Protein AF-A0A923LS95-F1 (afdb_monomer_lite)

Secondary structure (DSSP, 8-state):
-HHHHHHHHTT---HHHHHHHHHHHHHHHHHHHHHHHHHHHHHHTTTS-HHHHHHHHHHHHHHHHHHHHHHHHHHHHHHHHTT-

Organism: NCBI:txid2763064

pLDDT: mean 72.52, std 9.31, range [38.22, 85.0]

Sequence (84 aa):
MRELWKFVNKRIEADTTKQKIFLILNTVIWSTATFLAGILIGLFFKLLGRNVLLGALLTACYAGVFVGFMGGCIFLMRNTTVHR

Structure (mmCIF, N/CA/C/O backbone):
data_AF-A0A923LS95-F1
#
_entry.id   AF-A0A923LS95-F1
#
loop_
_atom_site.group_PDB
_atom_site.id
_atom_site.type_symbol
_atom_site.label_atom_id
_atom_site.label_alt_id
_atom_site.label_comp_id
_atom_site.label_asym_id
_atom_site.label_entity_id
_atom_site.label_seq_id
_atom_site.pdbx_PDB_ins_code
_atom_site.Cartn_x
_atom_site.Cartn_y
_atom_site.Cartn_z
_atom_site.occupancy
_atom_site.B_iso_or_equiv
_atom_site.auth_seq_id
_atom_site.auth_comp_id
_atom_site.auth_asym_id
_atom_site.auth_atom_id
_ato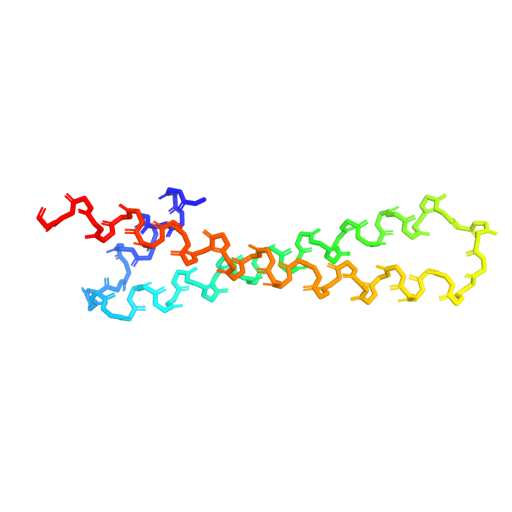m_site.pdbx_PDB_model_num
ATOM 1 N N . MET A 1 1 ? -7.664 -9.306 4.964 1.00 62.97 1 MET A N 1
ATOM 2 C CA . MET A 1 1 ? -8.862 -8.507 5.319 1.00 62.97 1 MET A CA 1
ATOM 3 C C . MET A 1 1 ? -9.548 -9.007 6.599 1.00 62.97 1 MET A C 1
ATOM 5 O O . MET A 1 1 ? -9.449 -8.316 7.600 1.00 62.97 1 MET A O 1
ATOM 9 N N . ARG A 1 2 ? -10.171 -10.204 6.637 1.00 65.81 2 ARG A N 1
ATOM 10 C CA . ARG A 1 2 ? -10.864 -10.724 7.849 1.00 65.81 2 ARG A CA 1
ATOM 11 C C . ARG A 1 2 ? -9.963 -10.892 9.082 1.00 65.81 2 ARG A C 1
ATOM 13 O O . ARG A 1 2 ? -10.353 -10.492 10.171 1.00 65.81 2 ARG A O 1
ATOM 20 N N . GLU A 1 3 ? -8.760 -11.432 8.906 1.00 71.25 3 GLU A N 1
ATOM 21 C CA . GLU A 1 3 ? -7.809 -11.620 10.015 1.00 71.25 3 GLU A CA 1
ATOM 22 C C . GLU A 1 3 ? -7.231 -10.288 10.529 1.00 71.25 3 GLU A C 1
ATOM 24 O O . GLU A 1 3 ? -7.114 -10.092 11.733 1.00 71.25 3 GLU A O 1
ATOM 29 N N . LEU A 1 4 ? -6.996 -9.315 9.638 1.00 68.75 4 LEU A N 1
ATOM 30 C CA . LEU A 1 4 ? -6.644 -7.935 10.013 1.00 68.75 4 LEU A CA 1
ATOM 31 C C . LEU A 1 4 ? -7.750 -7.269 10.837 1.00 68.75 4 LEU A C 1
ATOM 33 O O . LEU A 1 4 ? -7.467 -6.621 11.839 1.00 68.75 4 LEU A O 1
ATOM 37 N N . TRP A 1 5 ? -9.012 -7.465 10.446 1.00 67.00 5 TRP A N 1
ATOM 38 C CA . TRP A 1 5 ? -10.152 -6.939 11.191 1.00 67.00 5 TRP A CA 1
ATOM 39 C C . TRP A 1 5 ? -10.255 -7.560 12.587 1.00 67.00 5 TRP A C 1
ATOM 41 O O . TRP A 1 5 ? -10.414 -6.829 13.559 1.00 67.00 5 TRP A O 1
ATOM 51 N N . LYS A 1 6 ? -10.083 -8.884 12.720 1.00 71.88 6 LYS A N 1
ATOM 52 C CA . LYS A 1 6 ? -10.020 -9.549 14.035 1.00 71.88 6 LYS A CA 1
ATOM 53 C C . LYS A 1 6 ? -8.871 -9.018 14.890 1.00 71.88 6 LYS A C 1
ATOM 55 O O . LYS A 1 6 ? -9.064 -8.798 16.081 1.00 71.88 6 LYS A O 1
ATOM 60 N N . PHE A 1 7 ? -7.699 -8.795 14.296 1.00 72.25 7 PHE A N 1
ATOM 61 C CA . PHE A 1 7 ? -6.531 -8.285 15.010 1.00 72.25 7 PHE A CA 1
ATOM 62 C C . PHE A 1 7 ? -6.764 -6.870 15.555 1.00 72.25 7 PHE A C 1
ATOM 64 O O . PHE A 1 7 ? -6.500 -6.610 16.727 1.00 72.25 7 PHE A O 1
ATOM 71 N N . VAL A 1 8 ? -7.328 -5.977 14.734 1.00 71.06 8 VAL A N 1
ATOM 72 C CA . VAL A 1 8 ? -7.671 -4.606 15.144 1.00 71.06 8 VAL A CA 1
ATOM 73 C C . VAL A 1 8 ? -8.809 -4.605 16.169 1.00 71.06 8 VAL A C 1
ATOM 75 O O . VAL A 1 8 ? -8.704 -3.928 17.189 1.00 71.06 8 VAL A O 1
ATOM 78 N N . ASN A 1 9 ? -9.849 -5.419 15.964 1.00 70.50 9 ASN A N 1
ATOM 79 C CA . ASN A 1 9 ? -10.987 -5.524 16.882 1.00 70.50 9 ASN A CA 1
ATOM 80 C C . ASN A 1 9 ? -10.599 -6.094 18.258 1.00 70.50 9 ASN A C 1
ATOM 82 O O . ASN A 1 9 ? -11.250 -5.793 19.248 1.00 70.50 9 ASN A O 1
ATOM 86 N N . LYS A 1 10 ? -9.528 -6.895 18.336 1.00 75.25 10 LYS A N 1
ATOM 87 C CA . LYS A 1 10 ? -9.003 -7.443 19.599 1.00 75.25 10 LYS A CA 1
ATOM 88 C C . LYS A 1 10 ? -8.092 -6.461 20.354 1.00 75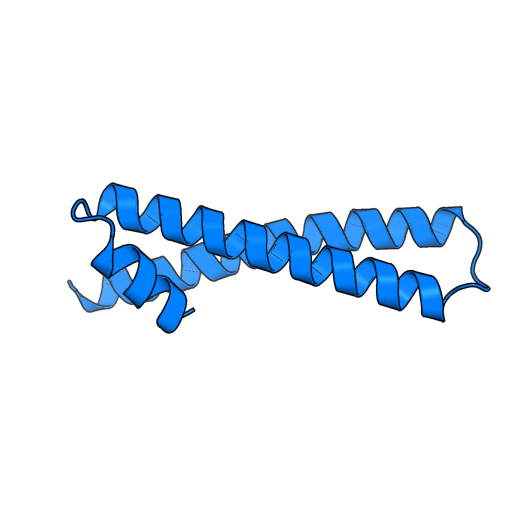.25 10 LYS A C 1
ATOM 90 O O . LYS A 1 10 ? -7.753 -6.718 21.504 1.00 75.25 10 LYS A O 1
ATOM 95 N N . ARG A 1 11 ? -7.636 -5.382 19.707 1.00 72.06 11 ARG A N 1
ATOM 96 C CA . ARG A 1 11 ? -6.630 -4.441 20.243 1.00 72.06 11 ARG A CA 1
ATOM 97 C C . ARG A 1 11 ? -7.168 -3.042 20.530 1.00 72.06 11 ARG A C 1
ATOM 99 O O . ARG A 1 11 ? -6.548 -2.315 21.293 1.00 72.06 11 ARG A O 1
ATOM 106 N N . ILE A 1 12 ? -8.270 -2.656 19.901 1.00 69.31 12 ILE A N 1
ATOM 107 C CA . ILE A 1 12 ? -8.868 -1.326 20.012 1.00 69.31 12 ILE A CA 1
ATOM 108 C C . ILE A 1 12 ? -10.327 -1.540 20.397 1.00 69.31 12 ILE A C 1
ATOM 110 O O . ILE A 1 12 ? -10.982 -2.326 19.732 1.00 69.31 12 ILE A O 1
ATOM 114 N N . GLU A 1 13 ? -10.846 -0.865 21.421 1.00 63.72 13 GLU A N 1
ATOM 115 C CA . GLU A 1 13 ? -12.266 -0.957 21.815 1.00 63.72 13 GLU A CA 1
ATOM 116 C C . GLU A 1 13 ? -13.150 0.046 21.063 1.00 63.72 13 GLU A C 1
ATOM 118 O O . GLU A 1 13 ? -14.249 -0.300 20.638 1.00 63.72 13 GLU A O 1
ATOM 123 N N . ALA A 1 14 ? -12.644 1.259 20.817 1.00 70.50 14 ALA A N 1
ATOM 124 C CA . ALA A 1 14 ? -13.389 2.328 20.157 1.00 70.50 14 ALA A CA 1
ATOM 125 C C . ALA A 1 14 ? -13.588 2.061 18.654 1.00 70.50 14 ALA A C 1
ATOM 127 O O . ALA A 1 14 ? -12.621 2.057 17.883 1.00 70.50 14 ALA A O 1
ATOM 128 N N . ASP A 1 15 ? -14.841 1.902 18.218 1.00 67.69 15 ASP A N 1
ATOM 129 C CA . ASP A 1 15 ? -15.180 1.543 16.834 1.00 67.69 15 ASP A CA 1
ATOM 130 C C . ASP A 1 15 ? -14.669 2.552 15.803 1.00 67.69 15 ASP A C 1
ATOM 132 O O . ASP A 1 15 ? -14.061 2.164 14.806 1.00 67.69 15 ASP A O 1
ATOM 136 N N . THR A 1 16 ? -14.779 3.852 16.069 1.00 68.00 16 THR A N 1
ATOM 137 C CA . THR A 1 16 ? -14.270 4.904 15.172 1.00 68.00 16 THR A CA 1
ATOM 138 C C . THR A 1 16 ? -12.757 4.805 14.958 1.00 68.00 16 THR A C 1
ATOM 140 O O . THR A 1 16 ? -12.247 5.076 13.868 1.00 68.00 16 THR A O 1
ATOM 143 N N . THR A 1 17 ? -12.022 4.386 15.989 1.00 70.69 17 THR A N 1
ATOM 144 C CA . THR A 1 17 ? -10.564 4.226 15.952 1.00 70.69 17 THR A CA 1
ATOM 145 C C . THR A 1 17 ? -10.170 2.900 15.296 1.00 70.69 17 THR A C 1
ATOM 147 O O . THR A 1 17 ? -9.213 2.874 14.519 1.00 70.69 17 THR A O 1
ATOM 150 N N . LYS A 1 18 ? -10.948 1.823 15.503 1.00 74.00 18 LYS A N 1
ATOM 151 C CA . LYS A 1 18 ? -10.778 0.535 14.798 1.00 74.00 18 LYS A CA 1
ATOM 152 C C . LYS A 1 18 ? -10.835 0.724 13.287 1.00 74.00 18 LYS A C 1
ATOM 154 O O . LYS A 1 18 ? -9.970 0.226 12.569 1.00 74.00 18 LYS A O 1
ATOM 159 N N . GLN A 1 19 ? -11.835 1.462 12.806 1.00 71.19 19 GLN A N 1
ATOM 160 C CA . GLN A 1 19 ? -12.036 1.673 11.375 1.00 71.19 19 GLN A CA 1
ATOM 161 C C . GLN A 1 19 ? -10.853 2.412 10.736 1.00 71.19 19 GLN A C 1
ATOM 163 O O . GLN A 1 19 ? -10.320 1.962 9.722 1.00 71.19 19 GLN A O 1
ATOM 168 N N . LYS A 1 20 ? -10.379 3.490 11.374 1.00 75.44 20 LYS A N 1
ATOM 169 C CA . LYS A 1 20 ? -9.210 4.253 10.909 1.00 75.44 20 LYS A CA 1
ATOM 170 C C . LYS A 1 20 ? -7.937 3.405 10.890 1.00 75.44 20 LYS A C 1
ATOM 172 O O . LYS A 1 20 ? -7.221 3.400 9.892 1.00 75.44 20 LYS A O 1
ATOM 177 N N . ILE A 1 21 ? -7.674 2.654 11.960 1.00 77.25 21 ILE A N 1
ATOM 178 C CA . ILE A 1 21 ? -6.473 1.814 12.076 1.00 77.25 21 ILE A CA 1
ATOM 179 C C . ILE A 1 21 ? -6.487 0.680 11.050 1.00 77.25 21 ILE A C 1
ATOM 181 O O . ILE A 1 21 ? -5.463 0.408 10.424 1.00 77.25 21 ILE A O 1
ATOM 185 N N . PHE A 1 22 ? -7.644 0.055 10.822 1.00 77.88 22 PHE A N 1
ATOM 186 C CA . PHE A 1 22 ? -7.795 -0.956 9.780 1.00 77.88 22 PHE A CA 1
ATOM 187 C C . PHE A 1 22 ? -7.500 -0.386 8.389 1.00 77.88 22 PHE A C 1
ATOM 189 O O . PHE A 1 22 ? -6.792 -1.020 7.607 1.00 77.88 22 PHE A O 1
ATOM 196 N N . LEU A 1 23 ? -7.996 0.820 8.097 1.00 80.88 23 LEU A N 1
ATOM 197 C CA . LEU A 1 23 ? -7.763 1.483 6.817 1.00 80.88 23 LEU A CA 1
ATOM 198 C C . LEU A 1 23 ? -6.276 1.779 6.590 1.00 80.88 23 LEU A C 1
ATOM 200 O O . LEU A 1 23 ? -5.750 1.504 5.511 1.00 80.88 23 LEU A O 1
ATOM 204 N N . ILE A 1 24 ? -5.591 2.290 7.619 1.00 80.69 24 ILE A N 1
ATOM 205 C CA . ILE A 1 24 ? -4.154 2.585 7.574 1.00 80.69 24 ILE A CA 1
ATOM 206 C C . ILE A 1 24 ? -3.362 1.295 7.345 1.00 80.69 24 ILE A C 1
ATOM 208 O O . ILE A 1 24 ? -2.572 1.227 6.408 1.00 80.69 24 ILE A O 1
ATOM 212 N N . LEU A 1 25 ? -3.617 0.245 8.132 1.00 80.88 25 LEU A N 1
ATOM 213 C CA . LEU A 1 25 ? -2.957 -1.056 7.970 1.00 80.88 25 LEU A CA 1
ATOM 214 C C . LEU A 1 25 ? -3.189 -1.647 6.578 1.00 80.88 25 LEU A C 1
ATOM 216 O O . LEU A 1 25 ? -2.246 -2.125 5.952 1.00 80.88 25 LEU A O 1
ATOM 220 N N . ASN A 1 26 ? -4.423 -1.595 6.073 1.00 82.56 26 ASN A N 1
ATOM 221 C CA . ASN A 1 26 ? -4.739 -2.128 4.753 1.00 82.56 26 ASN A CA 1
ATOM 222 C C . ASN A 1 26 ? -4.024 -1.353 3.638 1.00 82.56 26 ASN A C 1
ATOM 224 O O . ASN A 1 26 ? -3.489 -1.964 2.715 1.00 82.56 26 ASN A O 1
ATOM 228 N N . THR A 1 27 ? -3.970 -0.024 3.753 1.00 81.50 27 THR A N 1
ATOM 229 C CA . THR A 1 27 ? -3.276 0.848 2.795 1.00 81.50 27 THR A CA 1
ATOM 230 C C . THR A 1 27 ? -1.766 0.614 2.825 1.00 81.50 27 THR A C 1
ATOM 232 O O . THR A 1 27 ? -1.148 0.517 1.770 1.00 81.50 27 THR A O 1
ATOM 235 N N . VAL A 1 28 ? -1.169 0.448 4.011 1.00 82.62 28 VAL A 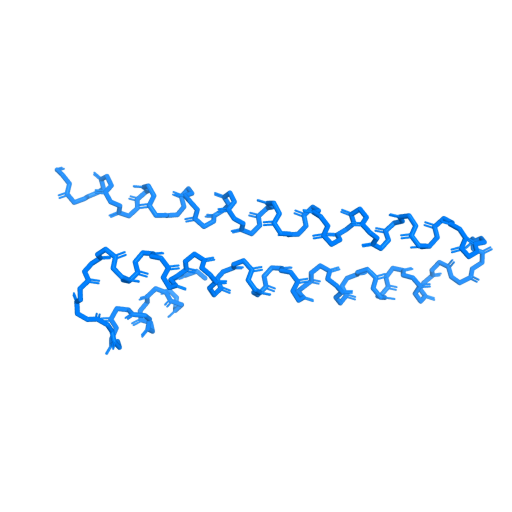N 1
ATOM 236 C CA . VAL A 1 28 ? 0.263 0.140 4.161 1.00 82.62 28 VAL A CA 1
ATOM 237 C C . VAL A 1 28 ? 0.595 -1.226 3.562 1.00 82.62 28 VAL A C 1
ATOM 239 O O . VAL A 1 28 ? 1.561 -1.342 2.817 1.00 82.62 28 VAL A O 1
ATOM 242 N N . ILE A 1 29 ? -0.219 -2.253 3.822 1.00 85.00 29 ILE A N 1
ATOM 243 C CA . ILE A 1 29 ? 0.001 -3.598 3.270 1.00 85.00 29 ILE A CA 1
ATOM 244 C C . ILE A 1 29 ? -0.080 -3.585 1.744 1.00 85.00 29 ILE A C 1
ATOM 246 O O . ILE A 1 29 ? 0.782 -4.164 1.084 1.00 85.00 29 ILE A O 1
ATOM 250 N N . TRP A 1 30 ? -1.081 -2.904 1.182 1.00 82.75 30 TRP A N 1
ATOM 251 C CA . TRP A 1 30 ? -1.218 -2.773 -0.267 1.00 82.75 30 TRP A CA 1
ATOM 252 C C . TRP A 1 30 ? -0.091 -1.955 -0.891 1.00 82.75 30 TRP A C 1
ATOM 254 O O . TRP A 1 30 ? 0.444 -2.376 -1.910 1.00 82.75 30 TRP A O 1
ATOM 264 N N . SER A 1 31 ? 0.321 -0.858 -0.252 1.00 81.50 31 SER A N 1
ATOM 265 C CA . SER A 1 31 ? 1.465 -0.051 -0.685 1.00 81.50 31 SER A CA 1
ATOM 266 C C . SER A 1 31 ? 2.746 -0.890 -0.749 1.00 81.50 31 SER A C 1
ATOM 268 O O . SER A 1 31 ? 3.408 -0.934 -1.788 1.00 81.50 31 SER A O 1
ATOM 270 N N . THR A 1 32 ? 3.041 -1.661 0.304 1.00 82.25 32 THR A N 1
ATOM 271 C CA . THR A 1 32 ? 4.196 -2.572 0.339 1.00 82.25 32 THR A CA 1
ATOM 272 C C . THR A 1 32 ? 4.089 -3.668 -0.720 1.00 82.25 32 THR A C 1
ATOM 274 O O . THR A 1 32 ? 5.077 -3.964 -1.390 1.00 82.25 32 THR A O 1
ATOM 277 N N . ALA A 1 33 ? 2.902 -4.25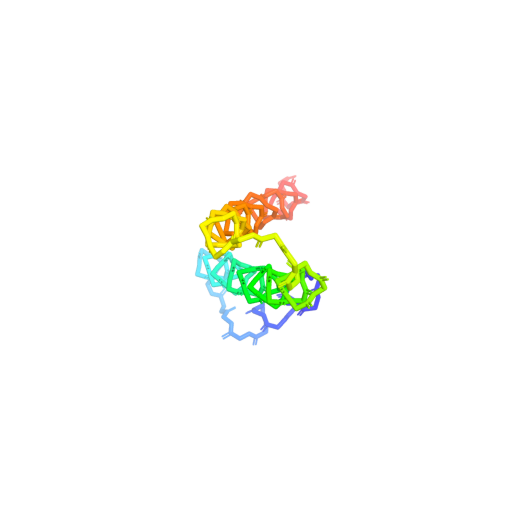0 -0.921 1.00 83.88 33 ALA A N 1
ATOM 278 C CA . ALA A 1 33 ? 2.683 -5.279 -1.937 1.00 83.88 33 ALA A CA 1
ATOM 279 C C . ALA A 1 33 ? 2.910 -4.740 -3.358 1.00 83.88 33 ALA A C 1
ATOM 281 O O . ALA A 1 33 ? 3.590 -5.383 -4.158 1.00 83.88 33 ALA A O 1
ATOM 282 N N . THR A 1 34 ? 2.407 -3.544 -3.670 1.00 82.88 34 THR A N 1
ATOM 283 C CA . THR A 1 34 ? 2.628 -2.908 -4.975 1.00 82.88 34 THR A CA 1
ATOM 284 C C . THR A 1 34 ? 4.048 -2.419 -5.173 1.00 82.88 34 THR A C 1
ATOM 286 O O . THR A 1 34 ? 4.549 -2.464 -6.292 1.00 82.88 34 THR A O 1
ATOM 289 N N . PHE A 1 35 ? 4.723 -2.008 -4.101 1.00 78.75 35 PHE A N 1
ATOM 290 C CA . PHE A 1 35 ? 6.135 -1.663 -4.151 1.00 78.75 35 PHE A CA 1
ATOM 291 C C . PHE A 1 35 ? 6.986 -2.897 -4.483 1.00 78.75 35 PHE A C 1
ATOM 293 O O . PHE A 1 35 ? 7.807 -2.852 -5.399 1.00 78.75 35 PHE A O 1
ATOM 300 N N . LEU A 1 36 ? 6.725 -4.031 -3.821 1.00 83.75 36 LEU A N 1
ATOM 301 C CA . LEU A 1 36 ? 7.372 -5.308 -4.139 1.00 83.75 36 LEU A CA 1
ATOM 302 C C . LEU A 1 36 ? 7.076 -5.754 -5.576 1.00 83.75 36 LEU A C 1
ATOM 304 O O . LEU A 1 36 ? 7.989 -6.171 -6.287 1.00 83.75 36 LEU A O 1
ATOM 308 N N . ALA A 1 37 ? 5.820 -5.640 -6.015 1.00 81.56 37 ALA A N 1
ATOM 309 C CA . ALA A 1 37 ? 5.424 -5.965 -7.382 1.00 81.56 37 ALA A CA 1
ATOM 310 C C . ALA A 1 37 ? 6.129 -5.060 -8.405 1.00 81.56 37 ALA A C 1
ATOM 312 O O . ALA A 1 37 ? 6.628 -5.553 -9.412 1.00 81.56 37 ALA A O 1
ATOM 313 N N . GLY A 1 38 ? 6.243 -3.759 -8.127 1.00 75.94 38 GLY A N 1
ATOM 314 C CA . GLY A 1 38 ? 6.972 -2.807 -8.963 1.00 75.94 38 GLY A CA 1
ATOM 315 C C . GLY A 1 38 ? 8.467 -3.123 -9.064 1.00 75.94 38 GLY A C 1
ATOM 316 O O . GLY A 1 38 ? 9.033 -3.032 -10.152 1.00 75.94 38 GLY A O 1
ATOM 317 N N . ILE A 1 39 ? 9.096 -3.580 -7.974 1.00 75.06 39 ILE A N 1
ATOM 318 C CA . ILE A 1 39 ? 10.488 -4.064 -7.983 1.00 75.06 39 ILE A CA 1
ATOM 319 C C . ILE A 1 39 ? 10.626 -5.349 -8.811 1.00 75.06 39 ILE A C 1
ATOM 321 O O . ILE A 1 39 ? 11.551 -5.455 -9.615 1.00 75.06 39 ILE A O 1
ATOM 325 N N . LEU A 1 40 ? 9.712 -6.310 -8.655 1.00 78.56 40 LEU A N 1
ATOM 326 C CA . LEU A 1 40 ? 9.692 -7.563 -9.425 1.00 78.56 40 LEU A CA 1
ATOM 327 C C . LEU A 1 40 ? 9.531 -7.310 -10.927 1.00 78.56 40 LEU A C 1
ATOM 329 O O . LEU A 1 40 ? 10.286 -7.859 -11.730 1.00 78.56 40 LEU A O 1
ATOM 333 N N . ILE A 1 41 ? 8.593 -6.437 -11.299 1.00 74.06 41 ILE A N 1
ATOM 334 C CA . ILE A 1 41 ? 8.393 -5.998 -12.684 1.00 74.06 41 ILE A CA 1
ATOM 335 C C . ILE A 1 41 ? 9.654 -5.290 -13.178 1.00 74.06 41 ILE A C 1
ATOM 337 O O . ILE A 1 41 ? 10.121 -5.581 -14.275 1.00 74.06 41 ILE A O 1
ATOM 341 N N . GLY A 1 42 ? 10.250 -4.422 -12.357 1.00 70.19 42 GLY A N 1
ATOM 342 C CA . GLY A 1 42 ? 11.465 -3.704 -12.716 1.00 70.19 42 GLY A CA 1
ATOM 343 C C . GLY A 1 42 ? 12.683 -4.610 -12.937 1.00 70.19 42 GLY A C 1
ATOM 344 O O . GLY A 1 42 ? 13.494 -4.360 -13.828 1.00 70.19 42 GLY A O 1
ATOM 345 N N . LEU A 1 43 ? 12.791 -5.696 -12.170 1.00 72.50 43 LEU A N 1
ATOM 346 C CA . LEU A 1 43 ? 13.816 -6.727 -12.342 1.00 72.50 43 LEU A CA 1
ATOM 347 C C . LEU A 1 43 ? 13.602 -7.557 -13.614 1.00 72.50 43 LEU A C 1
ATOM 349 O O . LEU A 1 43 ? 14.580 -7.867 -14.293 1.00 72.50 43 LEU A O 1
ATOM 353 N N . PHE A 1 44 ? 12.352 -7.883 -13.956 1.00 68.94 44 PHE A N 1
ATOM 354 C CA . PHE A 1 44 ? 12.009 -8.607 -15.188 1.00 68.94 44 PHE A CA 1
ATOM 355 C C . PHE A 1 44 ? 12.210 -7.750 -16.445 1.00 68.94 44 PHE A C 1
ATOM 357 O O . PHE A 1 44 ? 12.709 -8.229 -17.460 1.00 68.94 44 PHE A O 1
ATOM 364 N N . PHE A 1 45 ? 11.875 -6.462 -16.367 1.00 67.19 45 PHE A N 1
ATOM 365 C CA . PHE A 1 45 ? 11.944 -5.504 -17.471 1.00 67.19 45 PHE A CA 1
ATOM 366 C C . PHE A 1 45 ? 13.281 -4.753 -17.558 1.00 67.19 45 PHE A C 1
ATOM 368 O O . PHE A 1 45 ? 13.340 -3.652 -18.104 1.00 67.19 45 PHE A O 1
ATOM 375 N N . LYS A 1 46 ? 14.378 -5.369 -17.094 1.00 58.31 46 LYS A N 1
ATOM 376 C CA . LYS A 1 46 ? 15.750 -4.814 -17.061 1.00 58.31 46 LYS A CA 1
ATOM 377 C C . LYS A 1 46 ? 1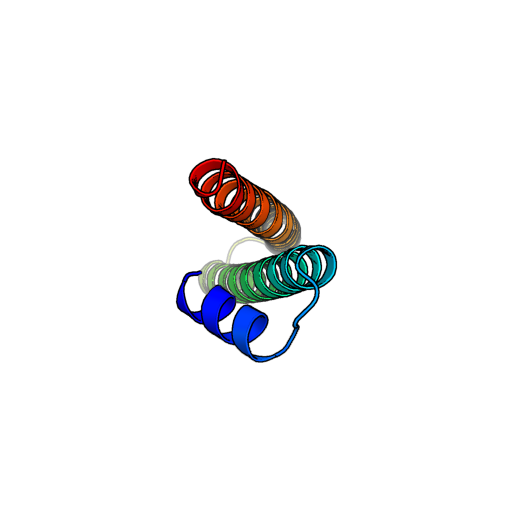6.262 -4.252 -18.407 1.00 58.31 46 LYS A C 1
ATOM 379 O O . LYS A 1 46 ? 17.285 -3.574 -18.425 1.00 58.31 46 LYS A O 1
ATOM 384 N N . LEU A 1 47 ? 15.564 -4.535 -19.512 1.00 53.12 47 LEU A N 1
ATOM 385 C CA . LEU A 1 47 ? 15.873 -4.106 -20.879 1.00 53.12 47 LEU A CA 1
ATOM 386 C C . LEU A 1 47 ? 15.184 -2.799 -21.326 1.00 53.12 47 LEU A C 1
ATOM 388 O O . LEU A 1 47 ? 15.624 -2.182 -22.292 1.00 53.12 47 LEU A O 1
ATOM 392 N N . LEU A 1 48 ? 14.101 -2.376 -20.667 1.00 55.34 48 LEU A N 1
ATOM 393 C CA . LEU A 1 48 ? 13.332 -1.185 -21.042 1.00 55.34 48 LEU A CA 1
ATOM 394 C C . LEU A 1 48 ? 13.828 0.004 -20.211 1.00 55.34 48 LEU A C 1
ATOM 396 O O . LEU A 1 48 ? 13.785 -0.019 -18.985 1.00 55.34 48 LEU A O 1
ATOM 400 N N . GLY A 1 49 ? 14.379 1.011 -20.893 1.00 62.19 49 GLY A N 1
ATOM 401 C CA . GLY A 1 49 ? 15.185 2.089 -20.313 1.00 62.19 49 GLY A CA 1
ATOM 402 C C . GLY A 1 49 ? 14.668 2.705 -19.002 1.00 62.19 49 GLY A C 1
ATOM 403 O O . GLY A 1 49 ? 13.469 2.802 -18.745 1.00 62.19 49 GLY A O 1
ATOM 404 N N . ARG A 1 50 ? 15.619 3.195 -18.193 1.00 66.12 50 ARG A N 1
ATOM 405 C CA . ARG A 1 50 ? 15.469 3.665 -16.797 1.00 66.12 50 ARG A CA 1
ATOM 406 C C . ARG A 1 50 ? 14.262 4.583 -16.528 1.00 66.12 50 ARG A C 1
ATOM 408 O O . ARG A 1 50 ? 13.713 4.555 -15.432 1.00 66.12 50 ARG A O 1
ATOM 415 N N . ASN A 1 51 ? 13.834 5.359 -17.524 1.00 67.88 51 ASN A N 1
ATOM 416 C CA . ASN A 1 51 ? 12.703 6.288 -17.432 1.00 67.88 51 ASN A CA 1
ATOM 417 C C . ASN A 1 51 ? 11.337 5.579 -17.409 1.00 67.88 51 ASN A C 1
ATOM 419 O O . ASN A 1 51 ? 10.447 5.989 -16.666 1.00 67.88 51 ASN A O 1
ATOM 423 N N . VAL A 1 52 ? 11.177 4.492 -18.172 1.00 67.44 52 VAL A N 1
ATOM 424 C CA . VAL A 1 52 ? 9.934 3.699 -18.204 1.00 67.44 52 VAL A CA 1
ATOM 425 C C . VAL A 1 52 ? 9.772 2.924 -16.896 1.00 67.44 52 VAL A C 1
ATOM 427 O O . VAL A 1 52 ? 8.674 2.850 -16.352 1.00 67.44 52 VAL A O 1
ATOM 430 N N . LEU A 1 53 ? 10.883 2.427 -16.344 1.00 68.88 53 LEU A N 1
ATOM 431 C CA . LEU A 1 53 ? 10.916 1.733 -15.057 1.00 68.88 53 LEU A CA 1
ATOM 432 C C . LEU A 1 53 ? 10.465 2.633 -13.900 1.00 68.88 53 LEU A C 1
ATOM 434 O O . LEU A 1 53 ? 9.634 2.237 -13.088 1.00 68.88 53 LEU A O 1
ATOM 438 N N . LEU A 1 54 ? 11.000 3.858 -13.845 1.00 69.06 54 LEU A N 1
ATOM 439 C CA . LEU A 1 54 ? 10.635 4.858 -12.839 1.00 69.06 54 LEU A CA 1
ATOM 440 C C . LEU A 1 54 ? 9.163 5.258 -12.949 1.00 69.06 54 LEU A C 1
ATOM 442 O O . LEU A 1 54 ? 8.475 5.326 -11.931 1.00 69.06 54 LEU A O 1
ATOM 446 N N . GLY A 1 55 ? 8.667 5.464 -14.174 1.00 70.38 55 GLY A N 1
ATOM 447 C CA . GLY A 1 55 ? 7.253 5.742 -14.420 1.00 70.38 55 GLY A CA 1
ATOM 448 C C . GLY A 1 55 ? 6.352 4.596 -13.960 1.00 70.38 55 GLY A C 1
ATOM 449 O O . GLY A 1 55 ? 5.398 4.827 -13.217 1.00 70.38 55 GLY A O 1
ATOM 450 N N . ALA A 1 56 ? 6.679 3.354 -14.320 1.00 70.44 56 ALA A N 1
ATOM 451 C CA . ALA A 1 56 ? 5.917 2.177 -13.904 1.00 70.44 56 ALA A CA 1
ATOM 452 C C . ALA A 1 56 ? 5.924 1.992 -12.378 1.00 70.44 56 ALA A C 1
ATOM 454 O O . ALA A 1 56 ? 4.881 1.696 -11.798 1.00 70.44 56 ALA A O 1
ATOM 455 N N . LEU A 1 57 ? 7.061 2.230 -11.719 1.00 72.81 57 LEU A N 1
ATOM 456 C CA . LEU A 1 57 ? 7.189 2.130 -10.265 1.00 72.81 57 LEU A CA 1
ATOM 457 C C . LEU A 1 57 ? 6.338 3.184 -9.544 1.00 72.81 57 LEU A C 1
ATOM 459 O O . LEU A 1 57 ? 5.593 2.850 -8.625 1.00 72.81 57 LEU A O 1
ATOM 463 N N . LEU A 1 58 ? 6.405 4.445 -9.983 1.00 75.19 58 LEU A N 1
ATOM 464 C CA . LEU A 1 58 ? 5.598 5.532 -9.422 1.00 75.19 58 LEU A CA 1
ATOM 465 C C . LEU A 1 58 ? 4.101 5.279 -9.623 1.00 75.19 58 LEU A C 1
ATOM 467 O O . LEU A 1 58 ? 3.318 5.432 -8.684 1.00 75.19 58 LEU A O 1
ATOM 471 N N . THR A 1 59 ? 3.714 4.835 -10.820 1.00 77.75 59 THR A N 1
ATOM 472 C CA . THR A 1 59 ? 2.316 4.519 -11.144 1.00 77.75 59 THR A CA 1
ATOM 473 C C . THR A 1 59 ? 1.814 3.334 -10.320 1.00 77.75 59 THR A C 1
ATOM 475 O O . THR A 1 59 ? 0.712 3.391 -9.781 1.00 77.75 59 THR A O 1
ATOM 478 N N . ALA A 1 60 ? 2.630 2.287 -10.150 1.00 75.75 60 ALA A N 1
ATOM 479 C CA . ALA A 1 60 ? 2.294 1.123 -9.332 1.00 75.75 60 ALA A CA 1
ATOM 480 C C . ALA A 1 60 ? 2.149 1.481 -7.846 1.00 75.75 60 ALA A C 1
ATOM 482 O O . ALA A 1 60 ? 1.199 1.030 -7.207 1.00 75.75 60 ALA A O 1
ATOM 483 N N . CYS A 1 61 ? 3.029 2.331 -7.307 1.00 73.94 61 CYS A N 1
ATOM 484 C CA . CYS A 1 61 ? 2.907 2.844 -5.941 1.00 73.94 61 CYS A CA 1
ATOM 485 C C . CYS A 1 61 ? 1.612 3.642 -5.744 1.00 73.94 61 CYS A C 1
ATOM 487 O O . CYS A 1 61 ? 0.876 3.392 -4.789 1.00 73.94 61 CYS A O 1
ATOM 489 N N . TYR A 1 62 ? 1.298 4.568 -6.656 1.00 76.94 62 TYR A N 1
ATOM 490 C CA . TYR A 1 62 ? 0.056 5.345 -6.584 1.00 76.94 62 TYR A CA 1
ATOM 491 C C . TYR A 1 62 ? -1.186 4.458 -6.703 1.00 76.94 62 TYR A C 1
ATOM 493 O O . TYR A 1 62 ? -2.124 4.597 -5.915 1.00 76.94 62 TYR A O 1
ATOM 501 N N . ALA A 1 63 ? -1.176 3.514 -7.645 1.00 80.38 63 ALA A N 1
ATOM 502 C CA . ALA A 1 63 ? -2.263 2.561 -7.826 1.00 80.38 63 ALA A CA 1
ATOM 503 C C . ALA A 1 63 ? -2.454 1.684 -6.581 1.00 80.38 63 ALA A C 1
ATOM 505 O O . ALA A 1 63 ? -3.585 1.462 -6.162 1.00 80.38 63 ALA A O 1
ATOM 506 N N . GLY A 1 64 ? -1.371 1.238 -5.943 1.00 78.00 64 GLY A N 1
ATOM 507 C CA . GLY A 1 64 ? -1.432 0.429 -4.729 1.00 78.00 64 GLY A CA 1
ATOM 508 C C . GLY A 1 64 ? -2.017 1.149 -3.530 1.00 78.00 64 GLY A C 1
ATOM 509 O O . GLY A 1 64 ? -2.886 0.603 -2.851 1.00 78.00 64 GLY A O 1
ATOM 510 N N . VAL A 1 65 ? -1.604 2.396 -3.297 1.00 78.50 65 VAL A N 1
ATOM 511 C CA . VAL A 1 65 ? -2.183 3.232 -2.236 1.00 78.50 65 VAL A CA 1
ATOM 512 C C . VAL A 1 65 ? -3.670 3.470 -2.498 1.00 78.50 65 VAL A C 1
ATOM 514 O O . VAL A 1 65 ? -4.487 3.304 -1.592 1.00 78.50 65 VAL A O 1
ATOM 517 N N . PHE A 1 66 ? -4.042 3.789 -3.741 1.00 80.69 66 PHE A N 1
ATOM 518 C CA . PHE A 1 66 ? -5.433 4.048 -4.111 1.00 80.69 66 PHE A CA 1
ATOM 519 C C . PHE A 1 66 ? -6.321 2.802 -3.978 1.00 80.69 66 PHE A C 1
ATOM 521 O O . PHE A 1 66 ? -7.382 2.861 -3.354 1.00 80.69 66 PHE A O 1
ATOM 528 N N . VAL A 1 67 ? -5.876 1.653 -4.498 1.00 82.12 67 VAL A N 1
ATOM 529 C CA . VAL A 1 67 ? -6.594 0.370 -4.402 1.00 82.12 67 VAL A CA 1
ATOM 530 C C . VAL A 1 67 ? -6.673 -0.109 -2.951 1.00 82.12 67 VAL A C 1
ATOM 532 O O . VAL A 1 67 ? -7.730 -0.568 -2.515 1.00 82.12 67 VAL A O 1
ATOM 535 N N . GLY A 1 68 ? -5.598 0.047 -2.175 1.00 79.81 68 GLY A N 1
ATOM 536 C CA . GLY A 1 68 ? -5.567 -0.278 -0.749 1.00 79.81 68 GLY A CA 1
ATOM 537 C C . GLY A 1 68 ? -6.545 0.562 0.073 1.00 79.81 68 GLY A C 1
ATOM 538 O O . GLY A 1 68 ? -7.266 0.023 0.919 1.00 79.81 68 GLY A O 1
ATOM 539 N N . PHE A 1 69 ? -6.631 1.860 -0.214 1.00 80.06 69 PHE A N 1
ATOM 540 C CA . PHE A 1 69 ? -7.564 2.765 0.449 1.00 80.06 69 PHE A CA 1
ATOM 541 C C . PHE A 1 69 ? -9.019 2.466 0.060 1.00 80.06 69 PHE A C 1
ATOM 543 O O . PHE A 1 69 ? -9.851 2.205 0.930 1.00 80.06 69 PHE A O 1
ATOM 550 N N . MET A 1 70 ? -9.318 2.406 -1.243 1.00 83.94 70 MET A N 1
ATOM 551 C CA . MET A 1 70 ? -10.658 2.105 -1.765 1.00 83.94 70 MET A CA 1
ATOM 552 C C . MET A 1 70 ? -11.166 0.734 -1.304 1.00 83.94 70 MET A C 1
ATOM 554 O O . MET A 1 70 ? -12.289 0.619 -0.813 1.00 83.94 70 MET A O 1
ATOM 558 N N . GLY A 1 71 ? -10.333 -0.307 -1.394 1.00 79.06 71 GLY A N 1
ATOM 559 C CA . GLY A 1 71 ? -10.678 -1.651 -0.931 1.00 79.06 71 GLY A CA 1
ATOM 560 C C . GLY A 1 71 ? -10.915 -1.715 0.581 1.00 79.06 71 GLY A C 1
ATOM 561 O O . GLY A 1 71 ? -11.811 -2.431 1.035 1.00 79.06 71 GLY A O 1
ATOM 562 N N . GLY A 1 72 ? -10.162 -0.930 1.360 1.00 79.12 72 GLY A N 1
ATOM 563 C CA . GLY A 1 72 ? -10.381 -0.760 2.796 1.00 79.12 72 GLY A CA 1
ATOM 564 C C . GLY A 1 72 ? -11.726 -0.096 3.102 1.00 79.12 72 GLY A C 1
ATOM 565 O O . GLY A 1 72 ? -12.482 -0.608 3.930 1.00 79.12 72 GLY A O 1
ATOM 566 N N . CYS A 1 73 ? -12.058 0.986 2.392 1.00 78.69 73 CYS A N 1
ATOM 567 C CA . CYS A 1 73 ? -13.326 1.709 2.531 1.00 78.69 73 CYS A CA 1
ATOM 568 C C . CYS A 1 73 ? -14.534 0.827 2.187 1.00 78.69 73 CYS A C 1
ATOM 570 O O . CYS A 1 73 ? -15.502 0.801 2.944 1.00 78.69 73 CYS A O 1
ATOM 572 N N . ILE A 1 74 ? -14.470 0.058 1.094 1.00 81.88 74 ILE A N 1
ATOM 573 C CA . ILE A 1 74 ? -15.547 -0.859 0.681 1.00 81.88 74 ILE A CA 1
ATOM 574 C C . ILE A 1 74 ? -15.750 -1.966 1.722 1.00 81.88 74 ILE A C 1
ATOM 576 O O . ILE A 1 74 ? -16.885 -2.299 2.067 1.00 81.88 74 ILE A O 1
ATOM 580 N N . PHE A 1 75 ? -14.659 -2.527 2.253 1.00 77.69 75 PHE A N 1
ATOM 581 C CA . PHE A 1 75 ? -14.732 -3.540 3.306 1.00 77.69 75 PHE A CA 1
ATOM 582 C C . PHE A 1 75 ? -15.386 -2.985 4.576 1.00 77.69 75 PHE A C 1
ATOM 584 O O . PHE A 1 75 ? -16.234 -3.646 5.176 1.00 77.69 75 PHE A O 1
ATOM 591 N N . LEU A 1 76 ? -15.032 -1.756 4.951 1.00 74.25 76 LEU A N 1
ATOM 592 C CA . LEU A 1 76 ? -15.616 -1.052 6.087 1.00 74.25 76 LEU A CA 1
ATOM 593 C C . LEU A 1 76 ? -17.092 -0.732 5.886 1.00 74.25 76 LEU A C 1
ATOM 595 O O . LEU A 1 76 ? -17.880 -1.035 6.778 1.00 74.25 76 LEU A O 1
ATOM 599 N N . MET A 1 77 ? -17.483 -0.197 4.725 1.00 73.19 77 MET A N 1
ATOM 600 C CA . MET A 1 77 ? -18.895 0.000 4.390 1.00 73.19 77 MET A CA 1
ATOM 601 C C . MET A 1 77 ? -19.656 -1.311 4.552 1.00 73.19 77 MET A C 1
ATOM 603 O O . MET A 1 77 ? -20.570 -1.369 5.364 1.00 73.19 77 MET A O 1
ATOM 607 N N . ARG A 1 78 ? -19.204 -2.398 3.915 1.00 69.81 78 ARG A N 1
ATOM 608 C CA . ARG A 1 78 ? -19.857 -3.711 4.013 1.00 69.81 78 ARG A CA 1
ATOM 609 C C . ARG A 1 78 ? -19.995 -4.214 5.453 1.00 69.81 78 ARG A C 1
ATOM 611 O O . ARG A 1 78 ? -21.027 -4.780 5.792 1.00 69.81 78 ARG A O 1
ATOM 618 N N . ASN A 1 79 ? -18.986 -4.017 6.299 1.00 65.00 79 ASN A N 1
ATOM 619 C CA . ASN A 1 79 ? -19.050 -4.443 7.700 1.00 65.00 79 ASN A CA 1
ATOM 620 C C . ASN A 1 79 ? -19.913 -3.522 8.578 1.00 65.00 79 ASN A C 1
ATOM 622 O O . ASN A 1 79 ? -20.436 -3.978 9.588 1.00 65.00 79 ASN A O 1
ATOM 626 N N . THR A 1 80 ? -20.066 -2.248 8.210 1.00 61.12 80 THR A N 1
ATOM 627 C CA . THR A 1 80 ? -20.875 -1.281 8.970 1.00 61.12 80 THR A CA 1
ATOM 628 C C . THR A 1 80 ? -22.353 -1.359 8.572 1.00 61.12 80 THR A C 1
ATOM 630 O O . THR A 1 80 ? -23.219 -1.213 9.426 1.00 61.12 80 THR A O 1
ATOM 633 N N . THR A 1 81 ? -22.672 -1.649 7.302 1.00 52.84 81 THR A N 1
ATOM 634 C CA . THR A 1 81 ? -24.064 -1.779 6.824 1.00 52.84 81 THR A CA 1
ATOM 635 C C . THR A 1 81 ? -24.744 -3.067 7.295 1.00 52.84 81 THR A C 1
ATOM 637 O O . THR A 1 81 ? -25.960 -3.097 7.396 1.00 52.84 81 THR A O 1
ATOM 640 N N . VAL A 1 82 ? -23.986 -4.123 7.616 1.00 47.19 82 VAL A N 1
ATOM 641 C CA . VAL A 1 82 ? -24.539 -5.397 8.130 1.00 47.19 82 VAL A CA 1
ATOM 642 C C . VAL A 1 82 ? -24.950 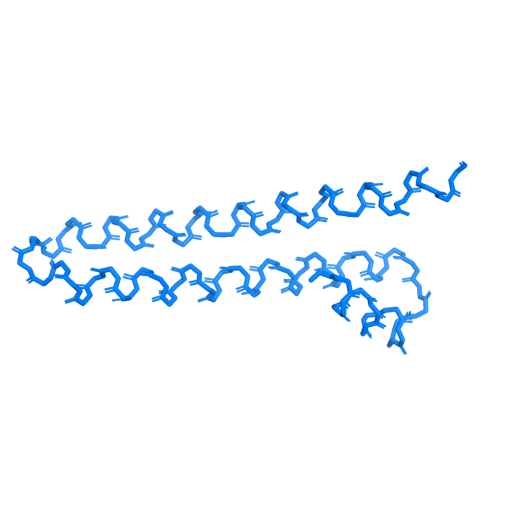-5.305 9.612 1.00 47.19 82 VAL A C 1
ATOM 644 O O . VAL A 1 82 ? -25.647 -6.182 10.109 1.00 47.19 82 VAL A O 1
ATOM 647 N N . HIS A 1 83 ? -24.566 -4.234 10.313 1.00 40.47 83 HIS A N 1
ATOM 648 C CA . HIS A 1 83 ? -24.946 -3.976 11.707 1.00 40.47 83 HIS A CA 1
ATOM 649 C C . HIS A 1 83 ? -26.025 -2.890 11.869 1.00 40.47 83 HIS A C 1
ATOM 651 O O . HIS A 1 83 ? -26.189 -2.375 12.975 1.00 40.47 83 HIS A O 1
ATOM 657 N N . ARG A 1 84 ? -26.752 -2.534 10.801 1.00 38.22 84 ARG A N 1
ATOM 658 C CA . ARG A 1 84 ? -27.905 -1.629 10.885 1.00 38.22 84 ARG A CA 1
ATOM 659 C C . ARG A 1 84 ? -29.218 -2.378 10.722 1.00 38.22 84 ARG A C 1
ATOM 661 O O . ARG A 1 84 ? -29.277 -3.238 9.818 1.00 38.22 84 ARG A O 1
#

Foldseek 3Di:
DVVLLVVLVVPDPDPVVSLVVSLVVLLVVLLVVLLVVLVVVCVVVVPPDPVVSVVSNVVSNVVSNVCSNVVSVVVVVVVVVVVD

Radius of gyration: 16.33 Å; chains: 1; bounding box: 44×18×43 Å